Protein AF-A0A933HUM1-F1 (afdb_monomer_lite)

Sequence (98 aa):
MSPILVDPEIRADLEKEAKRQARDVNEIVNESLWEYLEKAREAKLEDEIRAYIKMHPRLKRKYLNEWVAIHEHKLVDHEFLSRLQFQTRALRCAKSSP

Radius of gyration: 21.32 Å; chains: 1; bounding box: 42×34×54 Å

pLDDT: mean 81.46, std 14.27, range [34.03, 94.62]

Secondary structure (DSSP, 8-state):
-PPP---HHHHHHHHHHHHHHT--HHHHHHHHHHHHHHHHHHHHHHHHHHHHHHHHHHHHHHSTTSEEEEETTEEEEEE---HHHHHHHHHHHHHH--

Structure (mmCIF, N/CA/C/O backbone):
data_AF-A0A933HUM1-F1
#
_entry.id   AF-A0A933HUM1-F1
#
loop_
_atom_site.group_PDB
_atom_site.id
_atom_site.type_symbol
_atom_site.label_atom_id
_atom_site.label_alt_id
_atom_site.label_comp_id
_atom_site.label_asym_id
_atom_site.label_entity_id
_atom_site.label_seq_id
_atom_site.pdbx_PDB_ins_code
_atom_site.Cartn_x
_atom_site.Cartn_y
_atom_site.Cartn_z
_atom_site.occupancy
_atom_site.B_iso_or_equiv
_atom_site.auth_seq_id
_atom_site.auth_comp_id
_atom_site.auth_asym_id
_atom_site.auth_atom_id
_atom_site.pdbx_PDB_model_num
ATOM 1 N N . MET A 1 1 ? -24.240 2.319 4.079 1.00 51.19 1 MET A N 1
ATOM 2 C CA . MET A 1 1 ? -22.929 1.783 4.499 1.00 51.19 1 MET A CA 1
ATOM 3 C C . MET A 1 1 ? -23.143 0.317 4.837 1.00 51.19 1 MET A C 1
ATOM 5 O O . MET A 1 1 ? -24.046 0.038 5.616 1.00 51.19 1 MET A O 1
ATOM 9 N N . SER A 1 2 ? -22.449 -0.612 4.178 1.00 61.97 2 SER A N 1
ATOM 10 C CA . SER A 1 2 ? -22.582 -2.048 4.464 1.00 61.97 2 SER A CA 1
ATOM 11 C C . SER A 1 2 ? -21.825 -2.401 5.751 1.00 61.97 2 SER A C 1
ATOM 13 O O . SER A 1 2 ? -20.706 -1.911 5.920 1.00 61.97 2 SER A O 1
ATOM 15 N N . PRO A 1 3 ? -22.396 -3.220 6.650 1.00 78.62 3 PRO A N 1
ATOM 16 C CA . PRO A 1 3 ? -21.717 -3.614 7.879 1.00 78.62 3 PRO A CA 1
ATOM 17 C C . PRO A 1 3 ? -20.525 -4.528 7.567 1.00 78.62 3 PRO A C 1
ATOM 19 O O . PRO A 1 3 ? -20.636 -5.450 6.759 1.00 78.62 3 PRO A O 1
ATOM 22 N N . ILE A 1 4 ? -19.388 -4.268 8.215 1.00 75.62 4 ILE A N 1
ATOM 23 C CA . ILE A 1 4 ? -18.225 -5.159 8.194 1.00 75.62 4 ILE A CA 1
ATOM 24 C C . ILE A 1 4 ? -18.472 -6.237 9.248 1.00 75.62 4 ILE A C 1
ATOM 26 O O . ILE A 1 4 ? -18.690 -5.927 10.419 1.00 75.62 4 ILE A O 1
ATOM 30 N N . LEU A 1 5 ? -18.473 -7.501 8.828 1.00 84.50 5 LEU A N 1
ATOM 31 C CA . LEU A 1 5 ? -18.601 -8.632 9.740 1.00 84.50 5 LEU A CA 1
ATOM 32 C C . LEU A 1 5 ? -17.227 -8.942 10.332 1.00 84.50 5 LEU A C 1
ATOM 34 O O . LEU A 1 5 ? -16.307 -9.320 9.610 1.00 84.50 5 LEU A O 1
ATOM 38 N N . VAL A 1 6 ? -17.106 -8.757 11.643 1.00 83.88 6 VAL A N 1
ATOM 39 C CA . VAL A 1 6 ? -15.915 -9.106 12.420 1.00 83.88 6 VAL A CA 1
ATOM 40 C C . VAL A 1 6 ? -16.223 -10.375 13.199 1.00 83.88 6 VAL A C 1
ATOM 42 O O . VAL A 1 6 ? -17.314 -10.505 13.760 1.00 83.88 6 VAL A O 1
ATOM 45 N N . ASP A 1 7 ? -15.267 -11.300 13.218 1.00 91.62 7 ASP A N 1
ATOM 46 C CA . ASP A 1 7 ? -15.370 -12.518 14.013 1.00 91.62 7 ASP A CA 1
ATOM 47 C C . ASP A 1 7 ? -15.663 -12.180 15.495 1.00 91.62 7 ASP A C 1
ATOM 49 O O . ASP A 1 7 ? -15.062 -11.238 16.029 1.00 91.62 7 ASP A O 1
ATOM 53 N N . PRO A 1 8 ? -16.587 -12.888 16.172 1.00 89.94 8 PRO A N 1
ATOM 54 C CA . PRO A 1 8 ? -16.953 -12.589 17.554 1.00 89.94 8 PRO A CA 1
ATOM 55 C C . PRO A 1 8 ? -15.781 -12.624 18.543 1.00 89.94 8 PRO A C 1
ATOM 57 O O . PRO A 1 8 ? -15.770 -11.822 19.478 1.00 89.94 8 PRO A O 1
ATOM 60 N N . GLU A 1 9 ? -14.803 -13.511 18.347 1.00 91.00 9 GLU A N 1
ATOM 61 C CA . GLU A 1 9 ? -13.624 -13.613 19.213 1.00 91.00 9 GLU A CA 1
ATOM 62 C C . GLU A 1 9 ? -12.729 -12.384 19.033 1.00 91.00 9 GLU A C 1
ATOM 64 O O . GLU A 1 9 ? -12.375 -11.713 20.004 1.00 91.00 9 GLU A O 1
ATOM 69 N N . ILE A 1 10 ? -12.478 -12.004 17.776 1.00 89.88 10 ILE A N 1
ATOM 70 C CA . ILE A 1 10 ? -11.720 -10.793 17.430 1.00 89.88 10 ILE A CA 1
ATOM 71 C C . ILE A 1 10 ? -12.422 -9.550 17.978 1.00 89.88 10 ILE A C 1
ATOM 73 O O . ILE A 1 10 ? -11.777 -8.644 18.505 1.00 89.88 10 ILE A O 1
ATOM 77 N N . ARG A 1 11 ? -13.753 -9.496 17.885 1.00 91.12 11 ARG A N 1
ATOM 78 C CA . ARG A 1 11 ? -14.535 -8.379 18.413 1.00 91.12 11 ARG A CA 1
ATOM 79 C C . ARG A 1 11 ? -14.397 -8.256 19.932 1.00 91.12 11 ARG A C 1
ATOM 81 O O . ARG A 1 11 ? -14.265 -7.137 20.424 1.00 91.12 11 ARG A O 1
ATOM 88 N N . ALA A 1 12 ? -14.416 -9.367 20.665 1.00 92.31 12 ALA A N 1
ATOM 89 C CA . ALA A 1 12 ? -14.257 -9.358 22.117 1.00 92.31 12 ALA A CA 1
ATOM 90 C C . ALA A 1 12 ? -12.872 -8.836 22.538 1.00 92.31 12 ALA A C 1
ATOM 92 O O . ALA A 1 12 ? -12.768 -8.008 23.450 1.00 92.31 12 ALA A O 1
ATOM 93 N N . ASP A 1 13 ? -11.820 -9.258 21.836 1.00 93.31 13 ASP A N 1
ATOM 94 C CA . ASP A 1 13 ? -10.465 -8.752 22.060 1.00 93.31 13 ASP A CA 1
ATOM 95 C C . ASP A 1 13 ? -10.353 -7.262 21.726 1.00 93.31 13 ASP A C 1
ATOM 97 O O . ASP A 1 13 ? -9.753 -6.491 22.480 1.00 93.31 13 ASP A O 1
ATOM 101 N N . LEU A 1 14 ? -10.998 -6.826 20.645 1.00 91.44 14 LEU A N 1
ATOM 102 C CA . LEU A 1 14 ? -10.973 -5.433 20.221 1.00 91.44 14 LEU A CA 1
ATOM 103 C C . LEU A 1 14 ? -11.748 -4.518 21.181 1.00 91.44 14 LEU A C 1
ATOM 105 O O . LEU A 1 14 ? -11.300 -3.413 21.470 1.00 91.44 14 LEU A O 1
ATOM 109 N N . GLU A 1 15 ? -12.858 -4.984 21.758 1.00 93.19 15 GLU A N 1
ATOM 110 C CA . GLU A 1 15 ? -13.577 -4.276 22.828 1.00 93.19 15 GLU A CA 1
ATOM 111 C C . GLU A 1 15 ? -12.743 -4.164 24.113 1.00 93.19 15 GLU A C 1
ATOM 113 O O . GLU A 1 15 ? -12.774 -3.136 24.798 1.00 93.19 15 GLU A O 1
ATOM 118 N N . LYS A 1 16 ? -11.980 -5.207 24.454 1.00 94.12 16 LYS A N 1
ATOM 119 C CA . LYS A 1 16 ? -11.055 -5.181 25.594 1.00 94.12 16 LYS A CA 1
ATOM 120 C C . LYS A 1 16 ? -9.931 -4.173 25.363 1.00 94.12 16 LYS A C 1
ATOM 122 O O . LYS A 1 16 ? -9.585 -3.422 26.278 1.00 94.12 16 LYS A O 1
ATOM 127 N N . GLU A 1 17 ? -9.400 -4.128 24.149 1.00 92.44 17 GLU A N 1
ATOM 128 C CA . GLU A 1 17 ? -8.346 -3.197 23.765 1.00 92.44 17 GLU A CA 1
ATOM 129 C C . GLU A 1 17 ? -8.842 -1.747 23.721 1.00 92.44 17 GLU A C 1
ATOM 131 O O . GLU A 1 17 ? -8.207 -0.859 24.288 1.00 92.44 17 GLU A O 1
ATOM 136 N N . ALA A 1 18 ? -10.026 -1.520 23.153 1.00 93.56 18 ALA A N 1
ATOM 137 C CA . ALA A 1 18 ? -10.702 -0.227 23.130 1.00 93.56 18 ALA A CA 1
ATOM 138 C C . ALA A 1 18 ? -10.886 0.345 24.543 1.00 93.56 18 ALA A C 1
ATOM 140 O O . ALA A 1 18 ? -10.528 1.493 24.811 1.00 93.56 18 ALA A O 1
ATOM 141 N N . LYS A 1 19 ? -11.335 -0.490 25.492 1.00 94.00 19 LYS A N 1
ATOM 142 C CA . LYS A 1 19 ? -11.436 -0.109 26.910 1.00 94.00 19 LYS A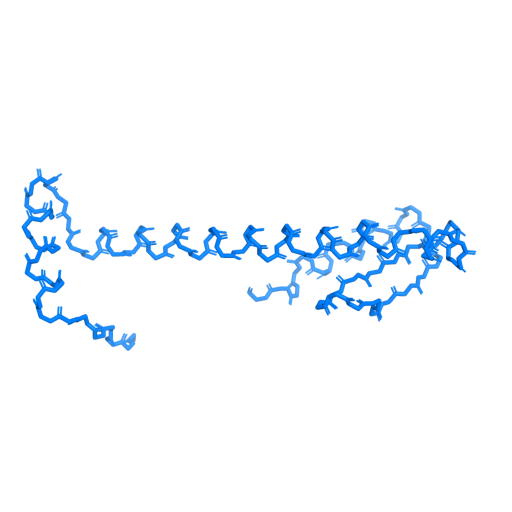 CA 1
ATOM 143 C C . LYS A 1 19 ? -10.081 0.234 27.519 1.00 94.00 19 LYS A C 1
ATOM 145 O O . LYS A 1 19 ? -9.990 1.200 28.270 1.00 94.00 19 LYS A O 1
ATOM 150 N N . ARG A 1 20 ? -9.035 -0.537 27.206 1.00 94.62 20 ARG A N 1
ATOM 151 C CA . ARG A 1 20 ? -7.673 -0.294 27.710 1.00 94.62 20 ARG A CA 1
ATOM 152 C C . ARG A 1 20 ? -7.108 1.034 27.209 1.00 94.62 20 ARG A C 1
ATOM 154 O O . ARG A 1 20 ? -6.440 1.726 27.969 1.00 94.62 20 ARG A O 1
ATOM 161 N N . GLN A 1 21 ? -7.381 1.377 25.955 1.00 92.19 21 GLN A N 1
ATOM 162 C CA . GLN A 1 21 ? -6.907 2.610 25.326 1.00 92.19 21 GLN A CA 1
ATOM 163 C C . GLN A 1 21 ? -7.838 3.810 25.557 1.00 92.19 21 GLN A C 1
ATOM 165 O O . GLN A 1 21 ? -7.481 4.920 25.177 1.00 92.19 21 GLN A O 1
ATOM 170 N N . ALA A 1 22 ? -9.006 3.605 26.178 1.00 94.19 22 ALA A N 1
ATOM 171 C CA . ALA A 1 22 ? -10.075 4.600 26.289 1.00 94.19 22 ALA A CA 1
ATOM 172 C C . ALA A 1 22 ? -10.506 5.183 24.925 1.00 94.19 22 ALA A C 1
ATOM 174 O O . ALA A 1 22 ? -10.784 6.375 24.807 1.00 94.19 22 ALA A O 1
ATOM 175 N N . ARG A 1 23 ? -10.559 4.329 23.896 1.00 93.75 23 ARG A N 1
ATOM 176 C CA . ARG A 1 23 ? -10.929 4.679 22.514 1.00 93.75 23 ARG A CA 1
ATOM 177 C C . ARG A 1 23 ? -12.173 3.920 22.075 1.00 93.75 23 ARG A C 1
ATOM 179 O O . ARG A 1 23 ? -12.524 2.903 22.672 1.00 93.75 23 ARG A O 1
ATOM 186 N N . ASP A 1 24 ? -12.835 4.404 21.028 1.00 92.12 24 ASP A N 1
ATOM 187 C CA . ASP A 1 24 ? -13.959 3.687 20.428 1.00 92.12 24 ASP A CA 1
ATOM 188 C C . ASP A 1 24 ? -13.477 2.522 19.548 1.00 92.12 24 ASP A C 1
ATOM 190 O O . ASP A 1 24 ? -12.465 2.608 18.851 1.00 92.12 24 ASP A O 1
ATOM 194 N N . VAL A 1 25 ? -14.246 1.433 19.542 1.00 89.62 25 VAL A N 1
ATOM 195 C CA . VAL A 1 25 ? -13.987 0.254 18.702 1.00 89.62 25 VAL A CA 1
ATOM 196 C C . VAL A 1 25 ? -13.923 0.626 17.220 1.00 89.62 25 VAL A C 1
ATOM 198 O O . VAL A 1 25 ? -13.023 0.173 16.514 1.00 89.62 25 VAL A O 1
ATOM 201 N N . ASN A 1 26 ? -14.838 1.471 16.736 1.00 89.06 26 ASN A N 1
ATOM 202 C CA . ASN A 1 26 ? -14.849 1.862 15.327 1.00 89.06 26 ASN A CA 1
ATOM 203 C C . ASN A 1 26 ? -13.658 2.753 14.984 1.00 89.06 26 ASN A C 1
ATOM 205 O O . ASN A 1 26 ? -13.162 2.691 13.863 1.00 89.06 26 ASN A O 1
ATOM 209 N N . GLU A 1 27 ? -13.193 3.574 15.925 1.00 89.25 27 GLU A N 1
ATOM 210 C CA . GLU A 1 27 ? -12.011 4.413 15.732 1.00 89.25 27 GLU A CA 1
ATOM 211 C C . GLU A 1 27 ? -10.763 3.551 15.507 1.00 89.25 27 GLU A C 1
ATOM 213 O O . GLU A 1 27 ? -10.071 3.729 14.506 1.00 89.25 27 GLU A O 1
ATOM 218 N N . ILE A 1 28 ? -10.546 2.548 16.366 1.00 90.31 28 ILE A N 1
ATOM 219 C CA . ILE A 1 28 ? -9.427 1.601 16.247 1.00 90.31 28 ILE A CA 1
ATOM 220 C C . ILE A 1 28 ? -9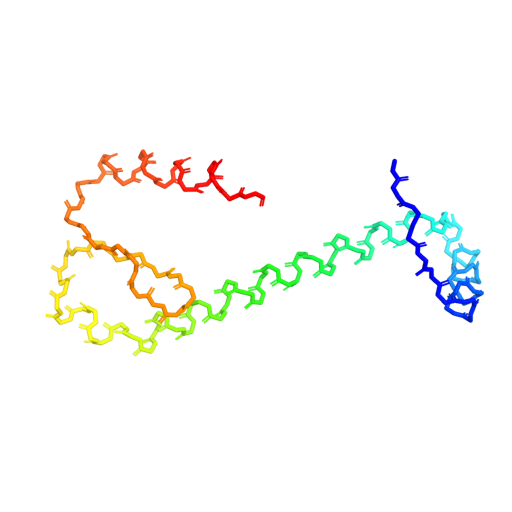.503 0.821 14.930 1.00 90.31 28 ILE A C 1
ATOM 222 O O . ILE A 1 28 ? -8.494 0.670 14.238 1.00 90.31 28 ILE A O 1
ATOM 226 N N . VAL A 1 29 ? -10.692 0.331 14.559 1.00 90.19 29 VAL A N 1
ATOM 227 C CA . VAL A 1 29 ? -10.886 -0.415 13.305 1.00 90.19 29 VAL A CA 1
ATOM 228 C C . VAL A 1 29 ? -10.599 0.466 12.093 1.00 90.19 29 VAL A C 1
ATOM 230 O O . VAL A 1 29 ? -9.888 0.039 11.186 1.00 90.19 29 VAL A O 1
ATOM 233 N N . ASN A 1 30 ? -11.125 1.691 12.069 1.00 89.75 30 ASN A N 1
ATOM 234 C CA . ASN A 1 30 ? -10.941 2.597 10.939 1.00 89.75 30 ASN A CA 1
ATOM 235 C C . ASN A 1 30 ? -9.477 3.009 10.766 1.00 89.75 30 ASN A C 1
ATOM 237 O O . ASN A 1 30 ? -8.991 3.025 9.638 1.00 89.75 30 ASN A O 1
ATOM 241 N N . GLU A 1 31 ? -8.775 3.311 11.858 1.00 91.31 31 GLU A N 1
ATOM 242 C CA . GLU A 1 31 ? -7.343 3.621 11.822 1.00 91.31 31 GLU A CA 1
ATOM 243 C C . GLU A 1 31 ? -6.535 2.419 11.320 1.00 91.31 31 GLU A C 1
ATOM 245 O O . GLU A 1 31 ? -5.769 2.539 10.366 1.00 91.31 31 GLU A O 1
ATOM 250 N N . SER A 1 32 ? -6.794 1.230 11.871 1.00 89.94 32 SER A N 1
ATOM 251 C CA . SER A 1 32 ? -6.104 -0.002 11.467 1.00 89.94 32 SER A CA 1
ATOM 252 C C . SER A 1 32 ? -6.327 -0.337 9.987 1.00 89.94 32 SER A C 1
ATOM 254 O O . SER A 1 32 ? -5.407 -0.774 9.295 1.00 89.94 32 SER A O 1
ATOM 256 N N . LEU A 1 33 ? -7.546 -0.126 9.478 1.00 90.88 33 LEU A N 1
ATOM 257 C CA . LEU A 1 33 ? -7.868 -0.303 8.061 1.00 90.88 33 LEU A CA 1
ATOM 258 C C . LEU A 1 33 ? -7.126 0.705 7.182 1.00 90.88 33 LEU A C 1
ATOM 260 O O . LEU A 1 33 ? -6.606 0.322 6.133 1.00 90.88 33 LEU A O 1
ATOM 264 N N . TRP A 1 34 ? -7.060 1.970 7.601 1.00 90.31 34 TRP A N 1
ATOM 265 C CA . TRP A 1 34 ? -6.301 2.997 6.892 1.00 90.31 34 TRP A CA 1
ATOM 266 C C . TRP A 1 34 ? -4.823 2.633 6.787 1.00 90.31 34 TRP A C 1
ATOM 268 O O . TRP A 1 34 ? -4.289 2.601 5.678 1.00 90.31 34 TRP A O 1
ATOM 278 N N . GLU A 1 35 ? -4.193 2.272 7.904 1.00 93.12 35 GLU A N 1
ATOM 279 C CA . GLU A 1 35 ? -2.789 1.856 7.925 1.00 93.12 35 GLU A CA 1
ATOM 280 C C . GLU A 1 35 ? -2.534 0.617 7.061 1.00 93.12 35 GLU A C 1
ATOM 282 O O . GLU A 1 35 ? -1.527 0.533 6.357 1.00 93.12 35 GLU A O 1
ATOM 287 N N . TYR A 1 36 ? -3.436 -0.368 7.109 1.00 91.31 36 TYR A N 1
ATOM 288 C CA . TYR A 1 36 ? -3.319 -1.572 6.292 1.00 91.31 36 TYR A CA 1
ATOM 289 C C . TYR A 1 36 ? -3.349 -1.235 4.798 1.00 91.31 36 TYR A C 1
ATOM 291 O O . TYR A 1 36 ? -2.513 -1.719 4.032 1.00 91.31 36 TYR A O 1
ATOM 299 N N . LEU A 1 37 ? -4.295 -0.390 4.381 1.00 92.62 37 LEU A N 1
ATOM 300 C CA . LEU A 1 37 ? -4.424 0.024 2.986 1.00 92.62 37 LEU A CA 1
ATOM 301 C C . LEU A 1 37 ? -3.233 0.867 2.526 1.00 92.62 37 LEU A C 1
ATOM 303 O O . LEU A 1 37 ? -2.796 0.720 1.385 1.00 92.62 37 LEU A O 1
ATOM 307 N N . GLU A 1 38 ? -2.694 1.721 3.391 1.00 93.06 38 GLU A N 1
ATOM 308 C CA . GLU A 1 38 ? -1.491 2.501 3.104 1.00 93.06 38 GLU A CA 1
ATOM 309 C C . GLU A 1 38 ? -0.277 1.591 2.891 1.00 93.06 38 GLU A C 1
ATOM 311 O O . GLU A 1 38 ? 0.329 1.626 1.819 1.00 93.06 38 GLU A O 1
ATOM 316 N N . LYS A 1 39 ? -0.010 0.670 3.825 1.00 93.44 39 LYS A N 1
ATOM 317 C CA . LYS A 1 39 ? 1.070 -0.323 3.695 1.00 93.44 39 LYS A CA 1
ATOM 318 C C . LYS A 1 39 ? 0.906 -1.194 2.449 1.00 93.44 39 LYS A C 1
ATOM 320 O O . LYS A 1 39 ? 1.882 -1.499 1.767 1.00 93.44 39 LYS A O 1
ATOM 325 N N . ALA A 1 40 ? -0.324 -1.583 2.109 1.00 90.81 40 ALA A N 1
ATOM 326 C CA . ALA A 1 40 ? -0.597 -2.345 0.891 1.00 90.81 40 ALA A CA 1
ATOM 327 C C . ALA A 1 40 ? -0.297 -1.534 -0.384 1.00 90.81 40 ALA A C 1
ATOM 329 O O . ALA A 1 40 ? 0.222 -2.082 -1.361 1.00 90.81 40 ALA A O 1
ATOM 330 N N . ARG A 1 41 ? -0.594 -0.227 -0.389 1.00 88.38 41 ARG A N 1
ATOM 331 C CA . ARG A 1 41 ? -0.251 0.677 -1.499 1.00 88.38 41 ARG A CA 1
ATOM 332 C C . ARG A 1 41 ? 1.258 0.862 -1.628 1.00 88.38 41 ARG A C 1
ATOM 334 O O . ARG A 1 41 ? 1.766 0.785 -2.745 1.00 88.38 41 ARG A O 1
ATOM 341 N N . GLU A 1 42 ? 1.962 1.055 -0.517 1.00 91.12 42 GLU A N 1
ATOM 342 C CA . GLU A 1 42 ? 3.425 1.145 -0.492 1.00 91.12 42 GLU A CA 1
ATOM 343 C C . GLU A 1 42 ? 4.066 -0.137 -1.024 1.00 91.12 42 GLU A C 1
ATOM 345 O O . GLU A 1 42 ? 4.872 -0.079 -1.950 1.00 91.12 42 GLU A O 1
ATOM 350 N N . ALA A 1 43 ? 3.624 -1.302 -0.543 1.00 91.44 43 ALA A N 1
ATOM 351 C CA . ALA A 1 43 ? 4.116 -2.593 -1.015 1.00 91.44 43 ALA A CA 1
ATOM 352 C C . ALA A 1 43 ? 3.892 -2.783 -2.525 1.00 91.44 43 ALA A C 1
ATOM 354 O O . ALA A 1 43 ? 4.774 -3.283 -3.226 1.00 91.44 43 ALA A O 1
ATOM 355 N N . LYS A 1 44 ? 2.738 -2.347 -3.055 1.00 87.25 44 LYS A N 1
ATOM 356 C CA . LYS A 1 44 ? 2.473 -2.371 -4.502 1.00 87.25 44 LYS A CA 1
ATOM 357 C C . LYS A 1 44 ? 3.452 -1.476 -5.264 1.00 87.25 44 LYS A C 1
ATOM 359 O O . LYS A 1 44 ? 3.967 -1.884 -6.301 1.00 87.25 44 LYS A O 1
ATOM 364 N N . LEU A 1 45 ? 3.723 -0.273 -4.760 1.00 86.50 45 LEU A N 1
ATOM 365 C CA . LEU A 1 45 ? 4.671 0.649 -5.384 1.00 86.50 45 LEU A CA 1
ATOM 366 C C . LEU A 1 45 ? 6.102 0.093 -5.364 1.00 86.50 45 LEU A C 1
ATOM 368 O O . LEU A 1 45 ? 6.786 0.131 -6.386 1.00 86.50 45 LEU A O 1
ATOM 372 N N . GLU A 1 46 ? 6.549 -0.455 -4.234 1.00 90.81 46 GLU A N 1
ATOM 373 C CA . GLU A 1 46 ? 7.861 -1.100 -4.112 1.00 90.81 46 GLU A CA 1
ATOM 374 C C . GLU A 1 46 ? 8.020 -2.259 -5.097 1.00 90.81 46 GLU A C 1
ATOM 376 O O . GLU A 1 46 ? 9.073 -2.430 -5.719 1.00 90.81 46 GLU A O 1
ATOM 381 N N . ASP A 1 47 ? 6.964 -3.047 -5.277 1.00 91.31 47 ASP A N 1
ATOM 382 C CA . ASP A 1 47 ? 6.958 -4.160 -6.211 1.00 91.31 47 ASP A CA 1
ATOM 383 C C . ASP A 1 47 ? 7.112 -3.700 -7.671 1.00 91.31 47 ASP A C 1
ATOM 385 O O . ASP A 1 47 ? 7.944 -4.235 -8.412 1.00 91.31 47 ASP A O 1
ATOM 389 N N . GLU A 1 48 ? 6.411 -2.633 -8.060 1.00 85.31 48 GLU A N 1
ATOM 390 C CA . GLU A 1 48 ? 6.563 -1.999 -9.377 1.00 85.31 48 GLU A CA 1
ATOM 391 C C . GLU A 1 48 ? 7.964 -1.400 -9.572 1.00 85.31 48 GLU A C 1
ATOM 393 O O . GLU A 1 48 ? 8.561 -1.541 -10.645 1.00 85.31 48 GLU A O 1
ATOM 398 N N . ILE A 1 49 ? 8.544 -0.787 -8.533 1.00 87.88 49 ILE A N 1
ATOM 399 C CA . ILE A 1 49 ? 9.921 -0.269 -8.566 1.00 87.88 49 ILE A CA 1
ATOM 400 C C . ILE A 1 49 ? 10.915 -1.410 -8.809 1.00 87.88 49 ILE A C 1
ATOM 402 O O . ILE A 1 49 ? 11.804 -1.290 -9.658 1.00 87.88 49 ILE A O 1
ATOM 406 N N . ARG A 1 50 ? 10.764 -2.547 -8.119 1.00 92.00 50 ARG A N 1
ATOM 407 C CA . ARG A 1 50 ? 11.623 -3.725 -8.334 1.00 92.00 50 ARG A CA 1
ATOM 408 C C . ARG A 1 50 ? 11.493 -4.262 -9.757 1.00 92.00 50 ARG A C 1
ATOM 410 O O . ARG A 1 50 ? 12.506 -4.587 -10.387 1.00 92.00 50 ARG A O 1
ATOM 417 N N . ALA A 1 51 ? 10.276 -4.309 -10.292 1.00 87.94 51 ALA A N 1
ATOM 418 C CA . ALA A 1 51 ? 10.039 -4.707 -11.672 1.00 87.94 51 ALA A CA 1
ATOM 419 C C . ALA A 1 51 ? 10.699 -3.740 -12.669 1.00 87.94 51 ALA A C 1
ATOM 421 O O . ALA A 1 51 ? 11.373 -4.192 -13.603 1.00 87.94 51 ALA A O 1
ATOM 422 N N . TYR A 1 52 ? 10.595 -2.426 -12.442 1.00 87.31 52 TYR A N 1
ATOM 423 C CA . TYR A 1 52 ? 11.299 -1.412 -13.229 1.00 87.31 52 TYR A CA 1
ATOM 424 C C . TYR A 1 52 ? 12.813 -1.629 -13.204 1.00 87.31 52 TYR A C 1
ATOM 426 O O . TYR A 1 52 ? 13.423 -1.717 -14.269 1.00 87.31 52 TYR A O 1
ATOM 434 N N . ILE A 1 53 ? 13.425 -1.784 -12.023 1.00 91.06 53 ILE A N 1
ATOM 435 C CA . ILE A 1 53 ? 14.876 -1.995 -11.877 1.00 91.06 53 ILE A CA 1
ATOM 436 C C . ILE A 1 53 ? 15.328 -3.216 -12.687 1.00 91.06 53 ILE A C 1
ATOM 438 O O . ILE A 1 53 ? 16.319 -3.147 -13.418 1.00 91.06 53 ILE A O 1
ATOM 442 N N . LYS A 1 54 ? 14.570 -4.317 -12.626 1.00 92.38 54 LYS A N 1
ATOM 443 C CA . LYS A 1 54 ? 14.852 -5.539 -13.392 1.00 92.38 54 LYS A CA 1
ATOM 444 C C . LYS A 1 54 ? 14.757 -5.318 -14.905 1.00 92.38 54 LYS A C 1
ATOM 446 O O . LYS A 1 54 ? 15.552 -5.871 -15.665 1.00 92.38 54 LYS A O 1
ATOM 451 N N . MET A 1 55 ? 13.795 -4.517 -15.359 1.00 89.50 55 MET A N 1
ATOM 452 C CA . MET A 1 55 ? 13.581 -4.226 -16.781 1.00 89.50 55 MET A CA 1
ATOM 453 C C . MET A 1 55 ? 14.473 -3.105 -17.326 1.00 89.50 55 MET A C 1
ATOM 455 O O . MET A 1 55 ? 14.688 -3.036 -18.541 1.00 89.50 55 MET A O 1
ATOM 459 N N . HIS A 1 56 ? 15.014 -2.251 -16.459 1.00 89.00 56 HIS A N 1
ATOM 460 C CA . HIS A 1 56 ? 15.736 -1.034 -16.816 1.00 89.00 56 HIS A CA 1
ATOM 461 C C . HIS A 1 56 ? 16.871 -1.251 -17.836 1.00 89.00 56 HIS A C 1
ATOM 463 O O . HIS A 1 56 ? 16.919 -0.495 -18.807 1.00 89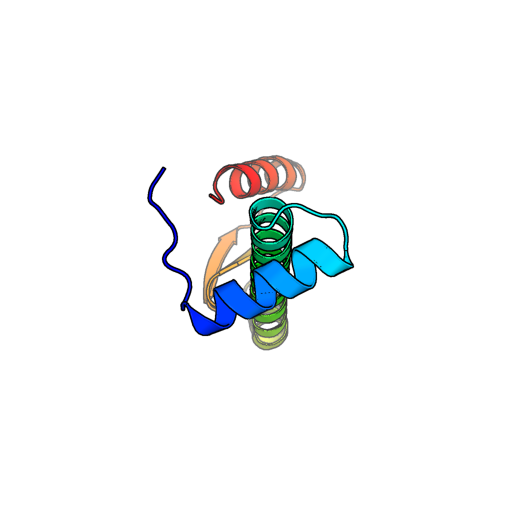.00 56 HIS A O 1
ATOM 469 N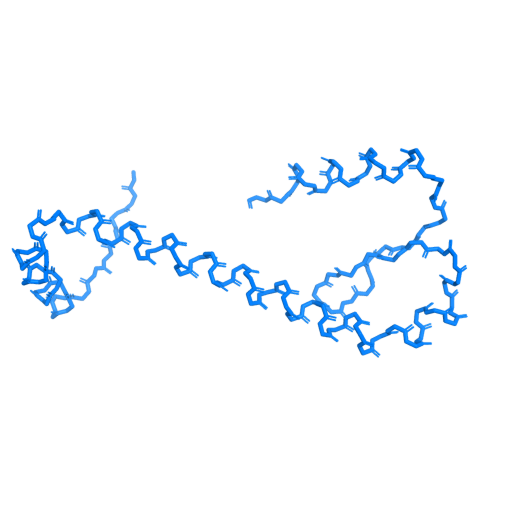 N . PRO A 1 57 ? 17.724 -2.298 -17.755 1.00 91.56 57 PRO A N 1
ATOM 470 C CA . PRO A 1 57 ? 18.765 -2.526 -18.764 1.00 91.56 57 PRO A CA 1
ATOM 471 C C . PRO A 1 57 ? 18.220 -2.766 -20.180 1.00 91.56 57 PRO A C 1
ATOM 473 O O . PRO A 1 57 ? 18.879 -2.448 -21.173 1.00 91.56 57 PRO A O 1
ATOM 476 N N . ARG A 1 58 ? 17.018 -3.348 -20.294 1.00 90.69 58 ARG A N 1
ATOM 477 C CA . ARG A 1 58 ? 16.340 -3.556 -21.580 1.00 90.69 58 ARG A CA 1
ATOM 478 C C . ARG A 1 58 ? 15.649 -2.280 -22.042 1.00 90.69 58 ARG A C 1
ATOM 480 O O . ARG A 1 58 ? 15.772 -1.923 -23.209 1.00 90.69 58 ARG A O 1
ATOM 487 N N . LEU A 1 59 ? 14.957 -1.598 -21.130 1.00 88.38 59 LEU A N 1
ATOM 488 C CA . LEU A 1 59 ? 14.242 -0.357 -21.427 1.00 88.38 59 LEU A CA 1
ATOM 489 C C . LEU A 1 59 ? 15.209 0.734 -21.881 1.00 88.38 59 LEU A C 1
ATOM 491 O O . LEU A 1 59 ? 15.024 1.283 -22.956 1.00 88.38 59 LEU A O 1
ATOM 495 N N . LYS A 1 60 ? 16.314 0.944 -21.161 1.00 88.25 60 LYS A N 1
ATOM 496 C CA . LYS A 1 60 ? 17.346 1.926 -21.519 1.00 88.25 60 LYS A CA 1
ATOM 497 C C . LYS A 1 60 ? 17.965 1.672 -22.895 1.00 88.25 60 LYS A C 1
ATOM 499 O O . LYS A 1 60 ? 18.353 2.612 -23.570 1.00 88.25 60 LYS A O 1
ATOM 504 N N . ARG A 1 61 ? 18.074 0.409 -23.317 1.00 89.25 61 ARG A N 1
ATOM 505 C CA . ARG A 1 61 ? 18.625 0.050 -24.633 1.00 89.25 61 ARG A CA 1
ATOM 506 C C . ARG A 1 61 ? 17.652 0.336 -25.774 1.00 89.25 61 ARG A C 1
ATOM 508 O O . ARG A 1 61 ? 18.093 0.661 -26.867 1.00 89.25 61 ARG A O 1
ATOM 515 N N . LYS A 1 62 ? 16.353 0.150 -25.529 1.00 86.50 62 LYS A N 1
ATOM 516 C CA . LYS A 1 62 ? 15.308 0.218 -26.558 1.00 86.50 62 LYS A CA 1
ATOM 517 C C . LYS A 1 62 ? 14.619 1.584 -26.633 1.00 86.50 62 LYS A C 1
ATOM 519 O O . LYS A 1 62 ? 14.212 1.981 -27.712 1.00 86.50 62 LYS A O 1
ATOM 524 N N . TYR A 1 63 ? 14.522 2.274 -25.504 1.00 85.12 63 TYR A N 1
ATOM 525 C CA . TYR A 1 63 ? 13.750 3.500 -25.290 1.00 85.12 63 TYR A CA 1
ATOM 526 C C . TYR A 1 63 ? 14.643 4.585 -24.675 1.00 85.12 63 TYR A C 1
ATOM 528 O O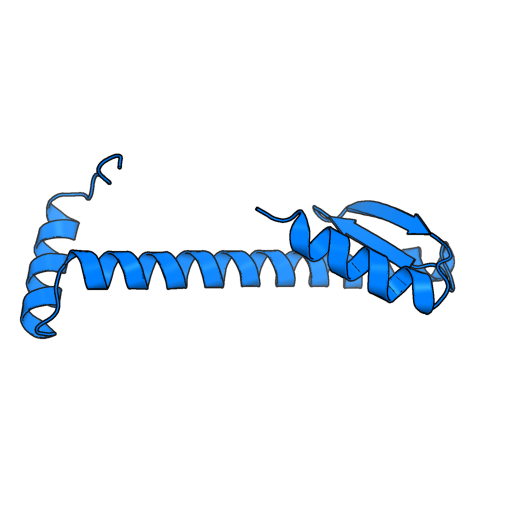 . TYR A 1 63 ? 14.277 5.268 -23.720 1.00 85.12 63 TYR A O 1
ATOM 536 N N . LEU A 1 64 ? 15.885 4.686 -25.155 1.00 80.94 64 LEU A N 1
ATOM 537 C CA . LEU A 1 64 ? 16.837 5.670 -24.649 1.00 80.94 64 LEU A CA 1
ATOM 538 C C . LEU A 1 64 ? 16.296 7.083 -24.909 1.00 80.94 64 LEU A C 1
ATOM 540 O O . LEU A 1 64 ? 16.008 7.424 -26.050 1.00 80.94 64 LEU A O 1
ATOM 544 N N . ASN A 1 65 ? 16.209 7.906 -23.861 1.00 80.88 65 ASN A N 1
ATOM 545 C CA . ASN A 1 65 ? 15.611 9.252 -23.882 1.00 80.88 65 ASN A CA 1
ATOM 546 C C . ASN A 1 65 ? 14.090 9.294 -24.112 1.00 80.88 65 ASN A C 1
ATOM 548 O O . ASN A 1 65 ? 13.536 10.376 -24.297 1.00 80.88 65 ASN A O 1
ATOM 552 N N . GLU A 1 66 ? 13.413 8.151 -24.058 1.00 79.81 66 GLU A N 1
ATOM 553 C CA . GLU A 1 66 ? 11.956 8.079 -24.013 1.00 79.81 66 GLU A CA 1
ATOM 554 C C . GLU A 1 66 ? 11.487 7.822 -22.580 1.00 79.81 66 GLU A C 1
ATOM 556 O O . GLU A 1 66 ? 12.171 7.192 -21.767 1.00 79.81 66 GLU A O 1
ATOM 561 N N . TRP A 1 67 ? 10.295 8.316 -22.267 1.00 78.25 67 TRP A N 1
ATOM 562 C CA . TRP A 1 67 ? 9.626 7.991 -21.019 1.00 78.25 67 TRP A CA 1
ATOM 563 C C . TRP A 1 67 ? 8.962 6.633 -21.152 1.00 78.25 67 TRP A C 1
ATOM 565 O O . TRP A 1 67 ? 8.425 6.307 -22.204 1.00 78.25 67 TRP A O 1
ATOM 575 N N . VAL A 1 68 ? 8.982 5.857 -20.074 1.00 82.88 68 VAL A N 1
ATOM 576 C CA . VAL A 1 68 ? 8.392 4.520 -20.015 1.00 82.88 68 VAL A CA 1
ATOM 577 C C . VAL A 1 68 ? 7.448 4.445 -18.820 1.00 82.88 68 VAL A C 1
ATOM 579 O O . VAL A 1 68 ? 7.831 4.800 -17.706 1.00 82.88 68 VAL A O 1
ATOM 582 N N . ALA A 1 69 ? 6.216 3.996 -19.044 1.00 83.75 69 ALA A N 1
ATOM 583 C CA . ALA A 1 69 ? 5.235 3.748 -17.995 1.00 83.75 69 ALA A CA 1
ATOM 584 C C . ALA A 1 69 ? 5.128 2.244 -17.742 1.00 83.75 69 ALA A C 1
ATOM 586 O O . ALA A 1 69 ? 4.928 1.461 -18.675 1.00 83.75 69 ALA A O 1
ATOM 587 N N . ILE A 1 70 ? 5.261 1.844 -16.478 1.00 80.88 70 ILE A N 1
ATOM 588 C CA . ILE A 1 70 ? 5.179 0.445 -16.058 1.00 80.88 70 ILE A CA 1
ATOM 589 C C . ILE A 1 70 ? 3.985 0.270 -15.131 1.00 80.88 70 ILE A C 1
ATOM 591 O O . ILE A 1 70 ? 3.800 1.058 -14.205 1.00 80.88 70 ILE A O 1
ATOM 595 N N . HIS A 1 71 ? 3.185 -0.753 -15.411 1.00 79.19 71 HIS A N 1
ATOM 596 C CA . HIS A 1 71 ? 2.064 -1.168 -14.584 1.00 79.19 71 HIS A CA 1
ATOM 597 C C . HIS A 1 71 ? 1.928 -2.689 -14.639 1.00 79.19 71 HIS A C 1
ATOM 599 O O . HIS A 1 71 ? 2.088 -3.283 -15.708 1.00 79.19 71 HIS A O 1
ATOM 605 N N . GLU A 1 72 ? 1.671 -3.317 -13.495 1.00 85.00 72 GLU A N 1
ATOM 606 C CA . GLU A 1 72 ? 1.633 -4.771 -13.320 1.00 85.00 72 GLU A CA 1
ATOM 607 C C . GLU A 1 72 ? 2.867 -5.458 -13.923 1.00 85.00 72 GLU A C 1
ATOM 609 O O . GLU A 1 72 ? 2.771 -6.437 -14.670 1.00 85.00 72 GLU A O 1
ATOM 614 N N . HIS A 1 73 ? 4.047 -4.888 -13.649 1.00 85.56 73 HIS A N 1
ATOM 615 C CA . HIS A 1 73 ? 5.348 -5.358 -14.148 1.00 85.56 73 HIS A CA 1
ATOM 616 C C . HIS A 1 73 ? 5.489 -5.388 -15.676 1.00 85.56 73 HIS A C 1
ATOM 618 O O . HIS A 1 73 ? 6.387 -6.048 -16.211 1.00 85.56 73 HIS A O 1
ATOM 624 N N . LYS A 1 74 ? 4.632 -4.671 -16.406 1.00 85.25 74 LYS A N 1
ATOM 625 C CA . LYS A 1 74 ? 4.650 -4.595 -17.870 1.00 85.25 74 LYS A CA 1
ATOM 626 C C . LYS A 1 74 ? 4.816 -3.153 -18.321 1.00 85.25 74 LYS A C 1
ATOM 628 O O . LYS A 1 74 ? 4.282 -2.233 -17.714 1.00 85.25 74 LYS A O 1
ATOM 633 N N . LEU A 1 75 ? 5.553 -2.960 -19.414 1.00 85.25 75 LEU A N 1
ATOM 634 C CA . LEU A 1 75 ? 5.576 -1.678 -20.115 1.00 85.25 75 LEU A CA 1
ATOM 635 C C . LEU A 1 75 ? 4.197 -1.462 -20.749 1.00 85.25 75 LEU A C 1
ATOM 637 O O . LEU A 1 75 ? 3.809 -2.250 -21.611 1.00 85.25 75 LEU A O 1
ATOM 641 N N . VAL A 1 76 ? 3.480 -0.429 -20.316 1.00 85.50 76 VAL A N 1
ATOM 642 C CA . VAL A 1 76 ? 2.131 -0.108 -20.812 1.00 85.50 76 VAL A CA 1
ATOM 643 C C . VAL A 1 76 ? 2.110 1.104 -21.740 1.00 85.50 76 VAL A C 1
ATOM 645 O O . VAL A 1 76 ? 1.234 1.185 -22.592 1.00 85.50 76 VAL A O 1
ATOM 648 N N . ASP A 1 77 ? 3.084 2.009 -21.619 1.00 80.88 77 ASP A N 1
ATOM 649 C CA . ASP A 1 77 ? 3.250 3.158 -22.516 1.00 80.88 77 ASP A CA 1
ATOM 650 C C . ASP A 1 77 ? 4.739 3.505 -22.644 1.00 80.88 77 ASP A C 1
ATOM 652 O O . ASP A 1 77 ? 5.518 3.300 -21.705 1.00 80.88 77 ASP A O 1
ATOM 656 N N . HIS A 1 78 ? 5.139 4.027 -23.799 1.00 82.19 78 HIS A N 1
ATOM 657 C CA . HIS A 1 78 ? 6.419 4.701 -23.958 1.00 82.19 78 HIS A CA 1
ATOM 658 C C . HIS A 1 78 ? 6.280 5.842 -24.962 1.00 82.19 78 HIS A C 1
ATOM 660 O O . HIS A 1 78 ? 5.689 5.677 -26.027 1.00 82.19 78 HIS A O 1
ATOM 666 N N . GLU A 1 79 ? 6.810 7.012 -24.626 1.00 77.81 79 GLU A N 1
ATOM 667 C CA . GLU A 1 79 ? 6.691 8.177 -25.495 1.00 77.81 79 GLU A CA 1
ATOM 668 C C . GLU A 1 79 ? 7.868 9.132 -25.306 1.00 77.81 79 GLU A C 1
ATOM 670 O O . GLU A 1 79 ? 8.377 9.355 -24.200 1.00 77.81 79 GLU A O 1
ATOM 675 N N . PHE A 1 80 ? 8.279 9.749 -26.409 1.00 68.50 80 PHE A N 1
ATOM 676 C CA . PHE A 1 80 ? 9.183 10.882 -26.378 1.00 68.50 80 PHE A CA 1
ATOM 677 C C . PHE A 1 80 ? 8.405 12.135 -25.956 1.00 68.50 80 PHE A C 1
ATOM 679 O O . PHE A 1 80 ? 7.756 12.789 -26.770 1.00 68.50 80 PHE A O 1
ATOM 686 N N . LEU A 1 81 ? 8.446 12.463 -24.665 1.00 63.00 81 LEU A N 1
ATOM 687 C CA . LEU A 1 81 ? 7.761 13.636 -24.122 1.00 63.00 81 LEU A CA 1
ATOM 688 C C . LEU A 1 81 ? 8.741 14.763 -23.808 1.00 63.00 81 LEU A C 1
ATOM 690 O O . LEU A 1 81 ? 9.732 14.585 -23.094 1.00 63.00 81 LEU A O 1
ATOM 694 N N . SER A 1 82 ? 8.402 15.964 -24.282 1.00 57.03 82 SER A N 1
ATOM 695 C CA . SER A 1 82 ? 9.057 17.201 -23.855 1.00 57.03 82 SER A CA 1
ATOM 696 C C . SER A 1 82 ? 8.731 17.517 -22.383 1.00 57.03 82 SER A C 1
ATOM 698 O O . SER A 1 82 ? 7.674 17.150 -21.862 1.00 57.03 82 SER A O 1
ATOM 700 N N . ARG A 1 83 ? 9.623 18.244 -21.689 1.00 56.66 83 ARG A N 1
ATOM 701 C CA . ARG A 1 83 ? 9.522 18.556 -20.243 1.00 56.66 83 ARG A CA 1
ATOM 702 C C . ARG A 1 83 ? 8.191 19.211 -19.828 1.00 56.66 83 ARG A C 1
ATOM 704 O O . ARG A 1 83 ? 7.773 19.060 -18.684 1.00 56.66 83 ARG A O 1
ATOM 711 N N . LEU A 1 84 ? 7.522 19.918 -20.743 1.00 55.22 84 LEU A N 1
ATOM 712 C CA . LEU A 1 84 ? 6.233 20.571 -20.492 1.00 55.22 84 LEU A CA 1
ATOM 713 C C . LEU A 1 84 ? 5.065 19.568 -20.511 1.00 55.22 84 LEU A C 1
ATOM 715 O O . LEU A 1 84 ? 4.196 19.610 -19.644 1.00 55.22 84 LEU A O 1
ATOM 719 N N . GLN A 1 85 ? 5.082 18.619 -21.452 1.00 59.09 85 GLN A N 1
ATOM 720 C CA . GLN A 1 85 ? 4.062 17.568 -21.564 1.00 59.09 85 GLN A CA 1
ATOM 721 C C . GLN A 1 85 ? 4.132 16.580 -20.390 1.00 59.09 85 GLN A C 1
ATOM 723 O O . GLN A 1 85 ? 3.102 16.057 -19.960 1.00 59.09 85 GLN A O 1
ATOM 728 N N . PHE A 1 86 ? 5.330 16.390 -19.824 1.00 59.97 86 PHE A N 1
ATOM 729 C CA . PHE A 1 86 ? 5.565 15.590 -18.621 1.00 59.97 86 PHE A CA 1
ATOM 730 C C . PHE A 1 86 ? 4.719 16.058 -17.425 1.00 59.97 86 PHE A C 1
ATOM 732 O O . PHE A 1 86 ? 3.974 15.265 -16.847 1.00 59.97 86 PHE A O 1
ATOM 739 N N . GLN A 1 87 ? 4.773 17.352 -17.080 1.00 58.84 87 GLN A N 1
ATOM 740 C CA . GLN A 1 87 ? 4.038 17.885 -15.924 1.00 58.84 87 GLN A CA 1
ATOM 741 C C . GLN A 1 87 ? 2.523 17.711 -16.091 1.00 58.84 87 GLN A C 1
ATOM 743 O O . GLN A 1 87 ? 1.822 17.339 -15.151 1.00 58.84 87 GLN A O 1
ATOM 748 N N . THR A 1 88 ? 2.011 17.913 -17.307 1.00 60.94 88 THR A N 1
ATOM 749 C CA . THR A 1 88 ? 0.574 17.820 -17.588 1.00 60.94 88 THR A CA 1
ATOM 750 C C . THR A 1 88 ? 0.045 16.382 -17.570 1.00 60.94 88 THR A C 1
ATOM 752 O O . THR A 1 88 ? -1.119 16.171 -17.222 1.00 60.94 88 THR A O 1
ATOM 755 N N . ARG A 1 89 ? 0.855 15.386 -17.959 1.00 62.62 89 ARG A N 1
ATOM 756 C CA . ARG A 1 89 ? 0.456 13.966 -17.937 1.00 62.62 89 ARG A CA 1
ATOM 757 C C . ARG A 1 89 ? 0.584 13.346 -16.547 1.00 62.62 89 ARG A C 1
ATOM 759 O O . ARG A 1 89 ? -0.347 12.663 -16.133 1.00 62.62 89 ARG A O 1
ATOM 766 N N . ALA A 1 90 ? 1.638 13.659 -15.791 1.00 61.00 90 ALA A N 1
ATOM 767 C CA . ALA A 1 90 ? 1.766 13.218 -14.398 1.00 61.00 90 ALA A CA 1
ATOM 768 C C . ALA A 1 90 ? 0.554 13.657 -13.548 1.00 61.00 90 ALA A C 1
ATOM 770 O O . ALA A 1 90 ? -0.016 12.859 -12.806 1.00 61.00 90 ALA A O 1
ATOM 771 N N . LEU A 1 91 ? 0.081 14.893 -13.751 1.00 57.03 91 LEU A N 1
ATOM 772 C CA . LEU A 1 91 ? -1.133 15.423 -13.118 1.00 57.03 91 LEU A CA 1
ATOM 773 C C . LEU A 1 91 ? -2.429 14.726 -13.563 1.00 57.03 91 LEU A C 1
ATOM 775 O O . LEU A 1 91 ? -3.408 14.749 -12.820 1.00 57.03 91 LEU A O 1
ATOM 779 N N . ARG A 1 92 ? -2.471 14.131 -14.762 1.00 57.72 92 ARG A N 1
ATOM 780 C CA . ARG A 1 92 ? -3.624 13.346 -15.233 1.00 57.72 92 ARG A CA 1
ATOM 781 C C . ARG A 1 92 ? -3.623 11.941 -14.646 1.00 57.72 92 ARG A C 1
ATOM 783 O O . ARG A 1 92 ? -4.658 11.539 -14.132 1.00 57.72 92 ARG A O 1
ATOM 790 N N . CYS A 1 93 ? -2.477 11.259 -14.632 1.00 54.78 93 CYS A N 1
ATOM 791 C CA . CYS A 1 93 ? -2.344 9.943 -14.001 1.00 54.78 93 CYS A CA 1
ATOM 792 C C . CYS A 1 93 ? -2.671 9.993 -12.499 1.00 54.78 93 CYS A C 1
ATOM 794 O O . CYS A 1 93 ? -3.358 9.113 -11.993 1.00 54.78 93 CYS A O 1
ATOM 796 N N . ALA A 1 94 ? -2.266 11.063 -11.802 1.00 54.03 9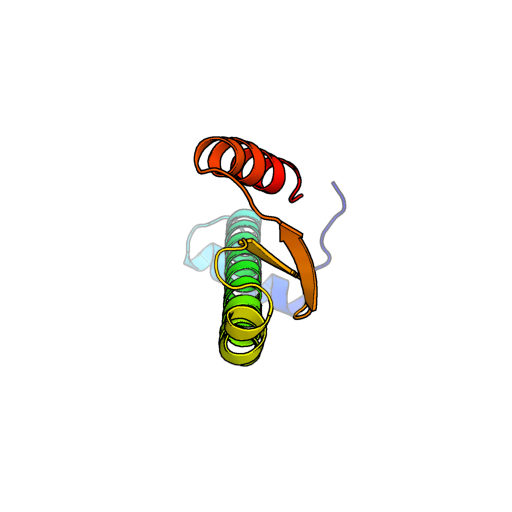4 ALA A N 1
ATOM 797 C CA . ALA A 1 94 ? -2.602 11.278 -10.392 1.00 54.03 94 ALA A CA 1
ATOM 798 C C . ALA A 1 94 ? -4.107 11.499 -10.132 1.00 54.03 94 ALA A C 1
ATOM 800 O O . ALA A 1 94 ? -4.567 11.287 -9.016 1.00 54.03 94 ALA A O 1
ATOM 801 N N . LYS A 1 95 ? -4.880 11.924 -11.142 1.00 50.12 95 LYS A N 1
ATOM 802 C CA . LYS A 1 95 ? -6.334 12.151 -11.045 1.00 50.12 95 LYS A CA 1
ATOM 803 C C . LYS A 1 95 ? -7.177 10.953 -11.493 1.00 50.12 95 LYS A C 1
ATOM 805 O O . LYS A 1 95 ? -8.386 10.975 -11.301 1.00 50.12 95 LYS A O 1
ATOM 810 N N . SER A 1 96 ? -6.563 9.947 -12.117 1.00 47.59 96 SER A N 1
ATOM 811 C CA . SER A 1 96 ? -7.235 8.749 -12.640 1.00 47.59 96 SER A CA 1
ATOM 812 C C . SER A 1 96 ? -7.006 7.487 -11.803 1.00 47.59 96 SER A C 1
ATOM 814 O O . SER A 1 96 ? -7.552 6.442 -12.146 1.00 47.59 96 SER A O 1
ATOM 816 N N . SER A 1 97 ? -6.214 7.562 -10.731 1.00 34.03 97 SER A N 1
ATOM 817 C CA . SER A 1 97 ? -6.127 6.486 -9.738 1.00 34.03 97 SER A CA 1
ATOM 818 C C . SER A 1 97 ? -7.306 6.604 -8.759 1.00 34.03 97 SER A C 1
ATOM 820 O O . SER A 1 97 ? -7.436 7.668 -8.150 1.00 34.03 97 SER A O 1
ATOM 822 N N . PRO A 1 98 ? -8.173 5.580 -8.640 1.00 45.91 98 PRO A N 1
ATOM 823 C CA . PRO A 1 98 ? -9.273 5.565 -7.675 1.00 45.91 98 PRO A CA 1
ATOM 824 C C . PRO A 1 98 ? -8.792 5.512 -6.218 1.00 45.91 98 PRO A C 1
ATOM 826 O O . PRO A 1 98 ? -7.684 4.981 -5.962 1.00 45.91 98 PRO A O 1
#

Foldseek 3Di:
DDDDDDDPVVQVVLVVVCVVVVHDSVVVVVVVVVVVVVVVVVVQVVVQVVLCVVCVVVCCVPQPCWDFDDDPSDTPDIGNDDPVVVVVVVVVVVVPDD